Protein AF-A0A453IZH4-F1 (afdb_monomer)

Secondary structure (DSSP, 8-state):
---TT--EEETTTTEEE---PPPPTTHHHHHHHHHHHHHHHHHHHHHHTTS-SS---HHHHHHHHHHHHHHHHHHHHHSTTGGGGEEEEE-TTS-EEEEE-HHHHHHTS-TTTHHHHHHHTTSHHHHHHHHHHHHHHHHTTTSSSTTSS-------

Mean predicted aligned error: 10.16 Å

Radius of gyration: 23.35 Å; Cα contacts (8 Å, |Δi|>4): 97; chains: 1; bounding box: 85×31×52 Å

Sequence (156 aa):
MKASSLVRINVQKDQVKANLLPQLPRYKDLVSDLSPIHARLSCENALAKKHPMYKCNEVQAKASCQFLNVLRTYLESLCSELRYHTITNVQSDNDRVSLLLKDSFIDSFPSKDRPFMKLFVETQMFSVLSDSRLAAFENEHTQGFASAGDQNMNFD

Foldseek 3Di:
DPPQQDWDADPVVRDIDGHDDADAVVNVVLCVQLVVLVVQLVVCVVVCVVPVDPDDDPSNVVSVVSNVVSVVVSVVVLCVCQVVQWDWDQDPVLDIFIDGPLVVSLVVDDPSNSVNSVVVCVDPVVVVVSVVVRVVVSCPVVVVPVPPPPDDDDDD

Solvent-accessible surface area (backbone atoms only — not comparable to full-atom values): 9641 Å² total; per-residue (Å²): 132,87,75,74,76,56,71,44,74,40,77,93,74,74,41,79,48,68,55,89,73,67,60,62,70,67,46,70,60,54,47,62,69,41,44,66,42,49,52,57,50,56,64,55,46,66,61,42,74,77,49,83,75,89,71,88,49,73,68,52,54,52,38,49,50,53,46,50,50,52,53,49,53,53,56,49,64,74,54,67,60,53,68,85,29,38,51,72,49,80,48,96,84,76,49,55,52,58,44,74,42,61,67,61,53,40,64,75,43,58,80,87,31,30,67,32,44,61,56,48,67,69,32,71,70,42,49,57,51,50,52,57,51,39,56,48,64,50,53,61,65,68,64,70,65,74,80,76,79,86,83,85,89,88,90,133

Nearest PDB structures (foldseek):
  7nvr-assembly1_b  TM=3.159E-01  e=7.994E+00  Homo sapiens

Structure (mmCIF, N/CA/C/O backbone):
data_AF-A0A453IZH4-F1
#
_entry.id   AF-A0A453IZH4-F1
#
loop_
_atom_site.group_PDB
_atom_site.id
_atom_site.type_symbol
_atom_site.label_atom_id
_atom_site.label_alt_id
_atom_site.label_comp_id
_atom_site.label_asym_id
_atom_site.label_entity_id
_atom_site.label_seq_id
_atom_site.pdbx_PDB_ins_code
_atom_site.Cartn_x
_atom_site.Cartn_y
_atom_site.Cartn_z
_atom_site.occupancy
_atom_site.B_iso_or_equiv
_atom_site.auth_seq_id
_atom_site.auth_comp_id
_atom_site.auth_asym_id
_atom_site.auth_atom_id
_atom_site.pdbx_PDB_model_num
ATOM 1 N N . MET A 1 1 ? -25.257 11.940 -10.580 1.00 40.44 1 MET A N 1
ATOM 2 C CA . MET A 1 1 ? -24.075 11.048 -10.610 1.00 40.44 1 MET A CA 1
ATOM 3 C C . MET A 1 1 ? -24.353 9.814 -9.757 1.00 40.44 1 MET A C 1
ATOM 5 O O . MET A 1 1 ? -24.688 9.968 -8.589 1.00 40.44 1 MET A O 1
ATOM 9 N N . LYS A 1 2 ? -24.284 8.601 -10.325 1.00 43.47 2 LYS A N 1
ATOM 10 C CA . LYS A 1 2 ? -24.383 7.347 -9.556 1.00 43.47 2 LYS A CA 1
ATOM 11 C C . LYS A 1 2 ? -23.062 7.141 -8.809 1.00 43.47 2 LYS A C 1
ATOM 13 O O . LYS A 1 2 ? -22.041 6.879 -9.427 1.00 43.47 2 LYS A O 1
ATOM 18 N N . ALA A 1 3 ? -23.088 7.287 -7.490 1.00 51.31 3 ALA A N 1
ATOM 19 C CA . ALA A 1 3 ? -21.943 7.093 -6.605 1.00 51.31 3 ALA A CA 1
ATOM 20 C C . ALA A 1 3 ? -21.682 5.594 -6.341 1.00 51.31 3 ALA A C 1
ATOM 22 O O . ALA A 1 3 ? -21.825 5.125 -5.213 1.00 51.31 3 ALA A O 1
ATOM 23 N N . SER A 1 4 ? -21.378 4.816 -7.384 1.00 56.88 4 SER A N 1
ATOM 24 C CA . SER A 1 4 ? -21.214 3.357 -7.277 1.00 56.88 4 SER A CA 1
ATOM 25 C C . SER A 1 4 ? -19.937 2.922 -6.546 1.00 56.88 4 SER A C 1
ATOM 27 O O . SER A 1 4 ? -19.908 1.803 -6.041 1.00 56.88 4 SER A O 1
ATOM 29 N N . SER A 1 5 ? -18.931 3.794 -6.418 1.00 70.75 5 SER A N 1
ATOM 30 C CA . SER A 1 5 ? -17.618 3.505 -5.807 1.00 70.75 5 SER A CA 1
ATOM 31 C C . SER A 1 5 ? -17.370 4.190 -4.452 1.00 70.75 5 SER A C 1
ATOM 33 O O . SER A 1 5 ? -16.238 4.251 -3.981 1.00 70.75 5 SER A O 1
ATOM 35 N N . LEU A 1 6 ? -18.406 4.739 -3.809 1.00 82.50 6 LEU A N 1
ATOM 36 C CA . LEU A 1 6 ? -18.239 5.563 -2.607 1.00 82.50 6 LEU A CA 1
ATOM 37 C C . LEU A 1 6 ? -18.167 4.702 -1.339 1.00 82.50 6 LEU A C 1
ATOM 39 O O . LEU A 1 6 ? -19.114 3.982 -1.018 1.00 82.50 6 LEU A O 1
ATOM 43 N N . VAL A 1 7 ? -17.070 4.825 -0.589 1.00 87.38 7 VAL A N 1
ATOM 44 C CA . VAL A 1 7 ? -16.947 4.264 0.763 1.00 87.38 7 VAL A CA 1
ATOM 45 C C . VAL A 1 7 ? -17.620 5.216 1.748 1.00 87.38 7 VAL A C 1
ATOM 47 O O . VAL A 1 7 ? -17.238 6.378 1.862 1.00 87.38 7 VAL A O 1
ATOM 50 N N . ARG A 1 8 ? -18.645 4.743 2.459 1.00 89.25 8 ARG A N 1
ATOM 51 C CA . ARG A 1 8 ? -19.361 5.516 3.481 1.00 89.25 8 ARG A CA 1
ATOM 52 C C . ARG A 1 8 ? -19.001 4.998 4.861 1.00 89.25 8 ARG A C 1
ATOM 54 O O . ARG A 1 8 ? -19.238 3.831 5.159 1.00 89.25 8 ARG A O 1
ATOM 61 N N . ILE A 1 9 ? -18.494 5.883 5.710 1.00 90.06 9 ILE A N 1
ATOM 62 C CA . ILE A 1 9 ? -18.150 5.578 7.098 1.00 90.06 9 ILE A CA 1
ATOM 63 C C . ILE A 1 9 ? -19.157 6.293 7.995 1.00 90.06 9 ILE A C 1
ATOM 65 O O . ILE A 1 9 ? -19.257 7.517 7.988 1.00 90.06 9 ILE A O 1
ATOM 69 N N . ASN A 1 10 ? -19.935 5.524 8.750 1.00 89.38 10 ASN A N 1
ATOM 70 C CA . ASN A 1 10 ? -20.784 6.039 9.810 1.00 89.38 10 ASN A CA 1
ATOM 71 C C . ASN A 1 10 ? -20.032 5.914 11.135 1.00 89.38 10 ASN A C 1
ATOM 73 O O . ASN A 1 10 ? -20.054 4.859 11.764 1.00 89.38 10 ASN A O 1
ATOM 77 N N . VAL A 1 11 ? -19.391 7.007 11.545 1.00 86.00 11 VAL A N 1
ATOM 78 C CA . VAL A 1 11 ? -18.594 7.079 12.779 1.00 86.00 11 VAL A CA 1
ATOM 79 C C . VAL A 1 11 ? -19.455 6.836 14.022 1.00 86.00 11 VAL A C 1
ATOM 81 O O . VAL A 1 11 ? -19.026 6.164 14.950 1.00 86.00 11 VAL A O 1
ATOM 84 N N . GLN A 1 12 ? -20.698 7.326 14.033 1.00 82.88 12 GLN A N 1
ATOM 85 C CA . GLN A 1 12 ? -21.590 7.183 15.188 1.00 82.88 12 GLN A CA 1
ATOM 86 C C . GLN A 1 12 ? -22.051 5.735 15.402 1.00 82.88 12 GLN A C 1
ATOM 88 O O . GLN A 1 12 ? -22.245 5.309 16.537 1.00 82.88 12 GLN A O 1
ATOM 93 N N . LYS A 1 13 ? -22.260 4.989 14.313 1.00 86.69 13 LYS A N 1
ATOM 94 C CA . LYS A 1 13 ? -22.718 3.592 14.343 1.00 86.69 13 LYS A CA 1
ATOM 95 C C . LYS A 1 13 ? -21.585 2.579 14.200 1.00 86.69 13 LYS A C 1
ATOM 97 O O . LYS A 1 13 ? -21.889 1.393 14.157 1.00 86.69 13 LYS A O 1
ATOM 102 N N . ASP A 1 14 ? -20.342 3.042 14.086 1.00 84.94 14 ASP A N 1
ATOM 103 C CA . ASP A 1 14 ? -19.162 2.221 13.803 1.00 84.94 14 ASP A CA 1
ATOM 104 C C . ASP A 1 14 ? -19.374 1.273 12.606 1.00 84.94 14 ASP A C 1
ATOM 106 O O . ASP A 1 14 ? -19.189 0.061 12.670 1.00 84.94 14 ASP A O 1
ATOM 110 N N . GLN A 1 15 ? -19.886 1.826 11.501 1.00 89.81 15 GLN A N 1
ATOM 111 C CA . GLN A 1 15 ? -20.251 1.051 10.312 1.00 89.81 15 GLN A CA 1
ATOM 112 C C . GLN A 1 15 ? -19.552 1.578 9.069 1.00 89.81 15 GLN A C 1
ATOM 114 O O . GLN A 1 15 ? -19.649 2.761 8.744 1.00 89.81 15 GLN A O 1
ATOM 119 N N . VAL A 1 16 ? -18.944 0.670 8.308 1.00 89.56 16 VAL A N 1
ATOM 120 C CA . VAL A 1 16 ? -18.346 0.961 7.003 1.00 89.56 16 VAL A CA 1
ATOM 121 C C . VAL A 1 16 ? -19.171 0.283 5.914 1.00 89.56 16 VAL A C 1
ATOM 123 O O . VAL A 1 16 ? -19.419 -0.919 5.957 1.00 89.56 16 VAL A O 1
ATOM 126 N N . LYS A 1 17 ? -19.608 1.059 4.921 1.00 88.94 17 LYS A N 1
ATOM 127 C CA . LYS A 1 17 ? -20.255 0.569 3.701 1.00 88.94 17 LYS A CA 1
ATOM 128 C C . LYS A 1 17 ? -19.344 0.871 2.524 1.00 88.94 17 LYS A C 1
ATOM 130 O O . LYS A 1 17 ? -19.235 2.023 2.114 1.00 88.94 17 LYS A O 1
ATOM 135 N N . ALA A 1 18 ? -18.702 -0.158 1.995 1.00 83.81 18 ALA A N 1
ATOM 136 C CA . ALA A 1 18 ? -17.878 -0.080 0.798 1.00 83.81 18 ALA A CA 1
ATOM 137 C C . ALA A 1 18 ? -18.447 -1.024 -0.263 1.00 83.81 18 ALA A C 1
ATOM 139 O O . ALA A 1 18 ? -18.870 -2.133 0.063 1.00 83.81 18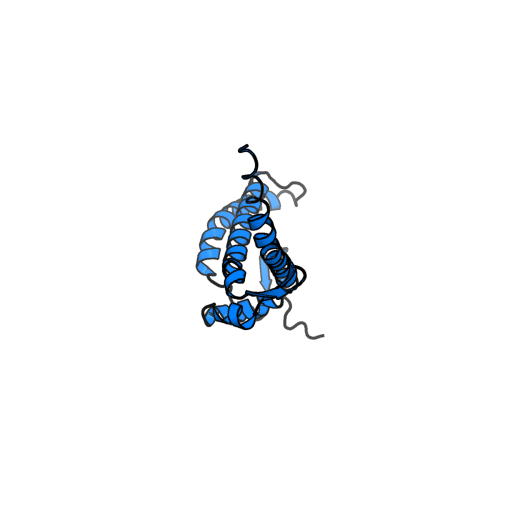 ALA A O 1
ATOM 140 N N . ASN A 1 19 ? -18.437 -0.597 -1.523 1.00 72.88 19 ASN A N 1
ATOM 141 C CA . ASN A 1 19 ? -18.763 -1.471 -2.643 1.00 72.88 19 ASN A CA 1
ATOM 142 C C . ASN A 1 19 ? -17.456 -2.001 -3.243 1.00 72.88 19 ASN A C 1
ATOM 144 O O . ASN A 1 19 ? -16.625 -1.199 -3.656 1.00 72.88 19 ASN A O 1
ATOM 148 N N . LEU A 1 20 ? -17.316 -3.331 -3.298 1.00 73.50 20 LEU A N 1
ATOM 149 C CA . LEU A 1 20 ? -16.361 -4.070 -4.143 1.00 73.50 20 LEU A CA 1
ATOM 150 C C . LEU A 1 20 ? -14.935 -3.476 -4.182 1.00 73.50 20 LEU A C 1
ATOM 152 O O . LEU A 1 20 ? -14.483 -2.996 -5.219 1.00 73.50 20 LEU A O 1
ATOM 156 N N . LEU A 1 21 ? -14.218 -3.541 -3.057 1.00 82.00 21 LEU A N 1
ATOM 157 C CA . LEU A 1 21 ? -12.783 -3.241 -3.006 1.00 82.00 21 LEU A CA 1
ATOM 158 C C . LEU A 1 21 ? -11.970 -4.537 -3.149 1.00 82.00 21 LEU A C 1
ATOM 160 O O . LEU A 1 21 ? -12.336 -5.541 -2.527 1.00 82.00 21 LEU A O 1
ATOM 164 N N . PRO A 1 22 ? -10.878 -4.548 -3.936 1.00 89.25 22 PRO A N 1
ATOM 165 C CA . PRO A 1 22 ? -9.982 -5.695 -3.963 1.00 89.25 22 PRO A CA 1
ATOM 166 C C . PRO A 1 22 ? -9.308 -5.874 -2.599 1.00 89.25 22 PRO A C 1
ATOM 168 O O . PRO A 1 22 ? -9.098 -4.909 -1.860 1.00 89.25 22 PRO A O 1
ATOM 171 N N . GLN A 1 23 ? -8.973 -7.118 -2.258 1.00 90.50 23 GLN A N 1
ATOM 172 C CA . GLN A 1 23 ? -8.273 -7.400 -1.009 1.00 90.50 23 GLN A CA 1
ATOM 173 C C . GLN A 1 23 ? -6.825 -6.921 -1.062 1.00 90.50 23 GLN A C 1
ATOM 175 O O . GLN A 1 23 ? -6.170 -6.979 -2.100 1.00 90.50 23 GLN A O 1
ATOM 180 N N . LEU A 1 24 ? -6.332 -6.489 0.094 1.00 94.19 24 LEU A N 1
ATOM 181 C CA . LEU A 1 24 ? -4.936 -6.126 0.277 1.00 94.19 24 LEU A CA 1
ATOM 182 C C . LEU A 1 24 ? -4.033 -7.369 0.157 1.00 94.19 24 LEU A C 1
ATOM 184 O O . LEU A 1 24 ? -4.356 -8.411 0.743 1.00 94.19 24 LEU A O 1
ATOM 188 N N . PRO A 1 25 ? -2.877 -7.273 -0.526 1.00 96.12 25 PRO A N 1
ATOM 189 C CA . PRO A 1 25 ? -1.875 -8.333 -0.517 1.00 96.12 25 PRO A CA 1
ATOM 190 C C . PRO A 1 25 ? -1.488 -8.688 0.923 1.00 96.12 25 PRO A C 1
ATOM 192 O O . PRO A 1 25 ? -1.285 -7.793 1.737 1.00 96.12 25 PRO A O 1
ATOM 195 N N . ARG A 1 26 ? -1.381 -9.975 1.273 1.00 94.81 26 ARG A N 1
ATOM 196 C CA . ARG A 1 26 ? -1.056 -10.418 2.655 1.00 94.81 26 ARG A CA 1
ATOM 197 C C . ARG A 1 26 ? -1.981 -9.837 3.747 1.00 94.81 26 ARG A C 1
ATOM 199 O O . ARG A 1 26 ? -1.563 -9.636 4.883 1.00 94.81 26 ARG A O 1
ATOM 206 N N . TYR A 1 27 ? -3.259 -9.605 3.429 1.00 94.50 27 TYR A N 1
ATOM 207 C CA . TYR A 1 27 ? -4.239 -9.028 4.363 1.00 94.50 27 TYR A CA 1
ATOM 208 C C . TYR A 1 27 ? -4.271 -9.705 5.744 1.00 94.50 27 TYR A C 1
ATOM 210 O O . TYR A 1 27 ? -4.359 -9.020 6.757 1.00 94.50 27 TYR A O 1
ATOM 218 N N . LYS A 1 28 ? -4.192 -11.042 5.799 1.00 95.25 28 LYS A N 1
ATOM 219 C CA . LYS A 1 28 ? -4.242 -11.788 7.068 1.00 95.25 28 LYS A CA 1
ATOM 220 C C . LYS A 1 28 ? -3.077 -11.441 7.995 1.00 95.25 28 LYS A C 1
ATOM 222 O O . LYS A 1 28 ? -3.308 -11.235 9.182 1.00 95.25 28 LYS A O 1
ATOM 227 N N . ASP A 1 29 ? -1.873 -11.339 7.441 1.00 96.06 29 ASP A N 1
ATOM 228 C CA . ASP A 1 29 ? -0.660 -11.020 8.197 1.00 96.06 29 ASP A CA 1
ATOM 229 C C . ASP A 1 29 ? -0.754 -9.583 8.722 1.00 96.06 29 ASP A C 1
ATOM 231 O O . ASP A 1 29 ? -0.609 -9.342 9.916 1.00 96.06 29 ASP A O 1
ATOM 235 N N . LEU A 1 30 ? -1.169 -8.648 7.857 1.00 96.69 30 LEU A N 1
ATOM 236 C CA . LEU A 1 30 ? -1.391 -7.254 8.239 1.00 96.69 30 LEU A CA 1
ATOM 237 C C . LEU A 1 30 ? -2.422 -7.114 9.370 1.00 96.69 30 LEU A C 1
ATOM 239 O O . LEU A 1 30 ? -2.213 -6.361 10.318 1.00 96.69 30 LEU A O 1
ATOM 243 N N . VAL A 1 31 ? -3.545 -7.832 9.290 1.00 96.62 31 VAL A N 1
ATOM 244 C CA . VAL A 1 31 ? -4.559 -7.823 10.355 1.00 96.62 31 VAL A CA 1
ATOM 245 C C . VAL A 1 31 ? -4.004 -8.417 11.644 1.00 96.62 31 VAL A C 1
ATOM 247 O O . VAL A 1 31 ? -4.285 -7.877 12.712 1.00 96.62 31 VAL A O 1
ATOM 250 N N . SER A 1 32 ? -3.218 -9.490 11.562 1.00 97.62 32 SER A N 1
ATOM 251 C CA . SER A 1 32 ? -2.569 -10.093 12.728 1.00 97.62 32 SER A CA 1
ATOM 252 C C . SER A 1 32 ? -1.646 -9.095 13.435 1.00 97.62 32 SER A C 1
ATOM 254 O O . SER A 1 32 ? -1.716 -8.970 14.656 1.00 97.62 32 SER A O 1
ATOM 256 N N . ASP A 1 33 ? -0.861 -8.326 12.680 1.00 97.12 33 ASP A N 1
ATOM 257 C CA . ASP A 1 33 ? 0.066 -7.329 13.228 1.00 97.12 33 ASP A CA 1
ATOM 258 C C . ASP A 1 33 ? -0.658 -6.102 13.810 1.00 97.12 33 ASP A C 1
ATOM 260 O O . ASP A 1 33 ? -0.259 -5.551 14.840 1.00 97.12 33 ASP A O 1
ATOM 264 N N . LEU A 1 34 ? -1.756 -5.671 13.180 1.00 97.38 34 LEU A N 1
ATOM 265 C CA . LEU A 1 34 ? -2.533 -4.507 13.620 1.00 97.38 34 LEU A CA 1
ATOM 266 C C . LEU A 1 34 ? -3.493 -4.820 14.776 1.00 97.38 34 LEU A C 1
ATOM 268 O O . LEU A 1 34 ? -3.818 -3.923 15.559 1.00 97.38 34 LEU A O 1
ATOM 272 N N . SER A 1 35 ? -3.956 -6.065 14.902 1.00 96.44 35 SER A N 1
ATOM 273 C CA . SER A 1 35 ? -5.003 -6.468 15.850 1.00 96.44 35 SER A CA 1
ATOM 274 C C . SER A 1 35 ? -4.666 -6.159 17.322 1.00 96.44 35 SER A C 1
ATOM 276 O O . SER A 1 35 ? -5.489 -5.516 17.984 1.00 96.44 35 SER A O 1
ATOM 278 N N . PRO A 1 36 ? -3.464 -6.473 17.854 1.00 96.06 36 PRO A N 1
ATOM 279 C CA . PRO A 1 36 ? -3.104 -6.130 19.234 1.00 96.06 36 PRO A CA 1
ATOM 280 C C . PRO A 1 36 ? -3.103 -4.618 19.498 1.00 96.06 36 PRO A C 1
ATOM 282 O O . PRO A 1 36 ? -3.525 -4.154 20.560 1.00 96.06 36 PRO A O 1
ATOM 285 N N . ILE A 1 37 ? -2.657 -3.832 18.515 1.00 95.44 37 ILE A N 1
ATOM 286 C CA . ILE A 1 37 ? -2.590 -2.370 18.609 1.00 95.44 37 ILE A CA 1
ATOM 287 C C . ILE A 1 37 ? -4.005 -1.780 18.572 1.00 95.44 37 ILE A C 1
ATOM 289 O O . ILE A 1 37 ? -4.344 -0.907 19.374 1.00 95.44 37 ILE A O 1
ATOM 293 N N . HIS A 1 38 ? -4.854 -2.302 17.685 1.00 93.19 38 HIS A N 1
ATOM 294 C CA . HIS A 1 38 ? -6.259 -1.929 17.594 1.00 93.19 38 HIS A CA 1
ATOM 295 C C . HIS A 1 38 ? -7.029 -2.261 18.878 1.00 93.19 38 HIS A C 1
ATOM 297 O O . HIS A 1 38 ? -7.807 -1.435 19.358 1.00 93.19 38 HIS A O 1
ATOM 303 N N . ALA A 1 39 ? -6.797 -3.435 19.473 1.00 92.12 39 ALA A N 1
ATOM 304 C CA . ALA A 1 39 ? -7.410 -3.819 20.743 1.00 92.12 39 ALA A CA 1
ATOM 305 C C . 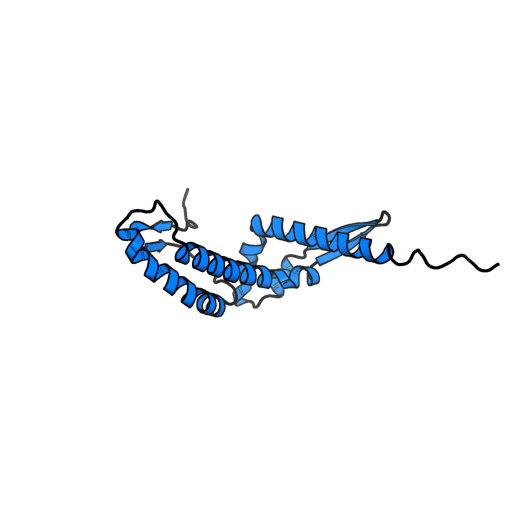ALA A 1 39 ? -7.058 -2.818 21.855 1.00 92.12 39 ALA A C 1
ATOM 307 O O . ALA A 1 39 ? -7.943 -2.355 22.574 1.00 92.12 39 ALA A O 1
ATOM 308 N N . ARG A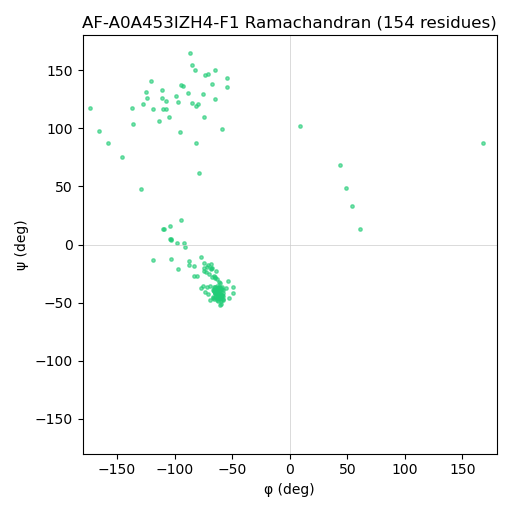 1 40 ? -5.789 -2.395 21.932 1.00 90.50 40 ARG A N 1
ATOM 309 C CA . ARG A 1 40 ? -5.344 -1.363 22.877 1.00 90.50 40 ARG A CA 1
ATOM 310 C C . ARG A 1 40 ? -6.052 -0.023 22.657 1.00 90.50 40 ARG A C 1
ATOM 312 O O . ARG A 1 40 ? -6.528 0.569 23.620 1.00 90.50 40 ARG A O 1
ATOM 319 N N . LEU A 1 41 ? -6.155 0.441 21.411 1.00 88.00 41 LEU A N 1
ATOM 320 C CA . LEU A 1 41 ? -6.887 1.672 21.074 1.00 88.00 41 LEU A CA 1
ATOM 321 C C . LEU A 1 41 ? -8.381 1.569 21.417 1.00 88.00 41 LEU A C 1
ATOM 323 O O . LEU A 1 41 ? -8.976 2.528 21.905 1.00 88.00 41 LEU A O 1
ATOM 327 N N . SER A 1 42 ? -8.976 0.394 21.210 1.00 85.06 42 SER A N 1
ATOM 328 C CA . SER A 1 42 ? -10.391 0.136 21.491 1.00 85.06 42 SER A CA 1
ATOM 329 C C . SER A 1 42 ? -10.713 0.219 22.985 1.00 85.06 42 SER A C 1
ATOM 331 O O . SER A 1 42 ? -11.765 0.746 23.348 1.00 85.06 42 SER A O 1
ATOM 333 N N . CYS A 1 43 ? -9.805 -0.226 23.861 1.00 83.56 43 CYS A N 1
ATOM 334 C CA . CYS A 1 43 ? -9.960 -0.092 25.314 1.00 83.56 43 CYS A CA 1
ATOM 335 C C . CYS A 1 43 ? -10.023 1.379 25.763 1.00 83.56 43 CYS A C 1
ATOM 337 O O . CYS A 1 43 ? -10.828 1.735 26.623 1.00 83.56 43 CYS A O 1
ATOM 339 N N . GLU A 1 44 ? -9.236 2.255 25.133 1.00 77.81 44 GLU A N 1
ATOM 340 C CA . GLU A 1 44 ? -9.205 3.694 25.436 1.00 77.81 44 GLU A CA 1
ATOM 341 C C . GLU A 1 44 ? -10.477 4.436 24.971 1.00 77.81 44 GLU A C 1
ATOM 343 O O . GLU A 1 44 ? -10.781 5.531 25.450 1.00 77.81 44 GLU A O 1
ATOM 348 N N . ASN A 1 45 ? -11.274 3.845 24.072 1.00 69.81 45 ASN A N 1
ATOM 349 C CA . ASN A 1 45 ? -12.510 4.447 23.555 1.00 69.81 45 ASN A CA 1
ATOM 350 C C . ASN A 1 45 ? -13.598 4.611 24.639 1.00 69.81 45 ASN A C 1
ATOM 352 O O . ASN A 1 45 ? -14.426 5.522 24.574 1.00 69.81 45 ASN A O 1
ATOM 356 N N . ALA A 1 46 ? -13.591 3.771 25.681 1.00 65.06 46 ALA A N 1
ATOM 357 C CA . ALA A 1 46 ? -14.523 3.902 26.803 1.00 65.06 46 ALA A CA 1
ATOM 358 C C . ALA A 1 46 ? -14.365 5.248 27.540 1.00 65.06 46 ALA A C 1
ATOM 360 O O . ALA A 1 46 ? -15.356 5.828 27.989 1.00 65.06 46 ALA A O 1
ATOM 361 N N . LEU A 1 47 ? -13.138 5.781 27.603 1.00 59.06 47 LEU A N 1
ATOM 362 C CA . LEU A 1 47 ? -12.837 7.079 28.210 1.00 59.06 47 LEU A CA 1
ATOM 363 C C . LEU A 1 47 ? -13.281 8.247 27.313 1.00 59.06 47 LEU A C 1
ATOM 365 O O . LEU A 1 47 ? -13.793 9.249 27.814 1.00 59.06 47 LEU A O 1
ATOM 369 N N . ALA A 1 48 ? -13.168 8.093 25.989 1.00 59.22 48 ALA A N 1
ATOM 370 C CA . ALA A 1 48 ? -13.558 9.108 25.006 1.00 59.22 48 ALA A CA 1
ATOM 371 C C . ALA A 1 48 ? -15.078 9.365 24.954 1.00 59.22 48 ALA A C 1
ATOM 373 O O . ALA A 1 48 ? -15.509 10.477 24.656 1.00 59.22 48 ALA A O 1
ATOM 374 N N . LYS A 1 49 ? -15.912 8.373 25.297 1.00 61.62 49 LYS A N 1
ATOM 375 C CA . LYS A 1 49 ? -17.378 8.541 25.373 1.00 61.62 49 LYS A CA 1
ATOM 376 C C . LYS A 1 49 ? -17.834 9.425 26.540 1.00 61.62 49 LYS A C 1
ATOM 378 O O . LYS A 1 49 ? -18.909 10.012 26.463 1.00 61.62 49 LYS A O 1
ATOM 383 N N . LYS A 1 50 ? -17.042 9.517 27.617 1.00 59.28 50 LYS A N 1
ATOM 384 C CA . LYS A 1 50 ? -17.380 10.292 28.826 1.00 59.28 50 LYS A CA 1
ATOM 385 C C . LYS A 1 50 ? -17.041 11.782 28.684 1.00 59.28 50 LYS A C 1
ATOM 387 O O . LYS A 1 50 ? -17.704 12.617 29.291 1.00 59.28 50 LYS A O 1
ATOM 392 N N . HIS A 1 51 ? -16.056 12.109 27.848 1.00 56.78 51 HIS A N 1
ATOM 393 C CA . HIS A 1 51 ? -15.684 13.475 27.484 1.00 56.78 51 HIS A CA 1
ATOM 394 C C . HIS A 1 51 ? -15.438 13.535 25.972 1.00 56.78 51 HIS A C 1
ATOM 396 O O . HIS A 1 51 ? -14.384 13.064 25.539 1.00 56.78 51 HIS A O 1
ATOM 402 N N . PRO A 1 52 ? -16.371 14.089 25.169 1.00 57.03 52 PRO A N 1
ATOM 403 C CA . PRO A 1 52 ? -16.205 14.209 23.725 1.00 57.03 52 PRO A CA 1
ATOM 404 C C . PRO A 1 52 ? -14.948 15.035 23.413 1.00 57.03 52 PRO A C 1
ATOM 406 O O . PRO A 1 52 ? -14.921 16.251 23.554 1.00 57.03 52 PRO A O 1
ATOM 409 N N . MET A 1 53 ? -13.885 14.298 23.105 1.00 61.78 53 MET A N 1
ATOM 410 C CA . MET A 1 53 ? -12.560 14.660 22.606 1.00 61.78 53 MET A CA 1
ATOM 411 C C . MET A 1 53 ? -12.185 16.153 22.564 1.00 61.78 53 MET A C 1
ATOM 413 O O . MET A 1 53 ? -12.459 16.848 21.591 1.00 61.78 53 MET A O 1
ATOM 417 N N . TYR A 1 54 ? -11.389 16.582 23.552 1.00 54.84 54 TYR A N 1
ATOM 418 C CA . TYR A 1 54 ? -10.480 17.734 23.416 1.00 54.84 54 TYR A CA 1
ATOM 419 C C . TYR A 1 54 ? -8.994 17.361 23.599 1.00 54.84 54 TYR A C 1
ATOM 421 O O . TYR A 1 54 ? -8.115 18.144 23.254 1.00 54.84 54 TYR A O 1
ATOM 429 N N . LYS A 1 55 ? -8.663 16.162 24.112 1.00 66.19 55 LYS A N 1
ATOM 430 C CA . LYS A 1 55 ? -7.271 15.802 24.432 1.00 66.19 55 LYS A CA 1
ATOM 431 C C . LYS A 1 55 ? -6.926 14.380 23.988 1.00 66.19 55 LYS A C 1
ATOM 433 O O . LYS A 1 55 ? -7.512 13.421 24.480 1.00 66.19 55 LYS A O 1
ATOM 438 N N . CYS A 1 56 ? -5.969 14.264 23.066 1.00 71.25 56 CYS A N 1
ATOM 439 C CA . CYS A 1 56 ? -5.308 13.000 22.740 1.00 71.25 56 CYS A CA 1
ATOM 440 C C . CYS A 1 56 ? -4.512 12.539 23.968 1.00 71.25 56 CYS A C 1
ATOM 442 O O . CYS A 1 56 ? -3.722 13.319 24.507 1.00 71.25 56 CYS A O 1
ATOM 444 N N . ASN A 1 57 ? -4.747 11.314 24.443 1.00 80.44 57 ASN A N 1
ATOM 445 C CA . ASN A 1 57 ? -3.988 10.772 25.567 1.00 80.44 57 ASN A CA 1
ATOM 446 C C . ASN A 1 57 ? -2.664 10.144 25.075 1.00 80.44 57 ASN A C 1
ATOM 448 O O . ASN A 1 57 ? -2.542 9.737 23.917 1.00 80.44 57 ASN A O 1
ATOM 452 N N . GLU A 1 58 ? -1.647 10.071 25.937 1.00 87.38 58 GLU A N 1
ATOM 453 C CA . GLU A 1 58 ? -0.323 9.557 25.542 1.00 87.38 58 GLU A CA 1
ATOM 454 C C . GLU A 1 58 ? -0.371 8.092 25.077 1.00 87.38 58 GLU A C 1
ATOM 456 O O . GLU A 1 58 ? 0.373 7.684 24.183 1.00 87.38 58 GLU A O 1
ATOM 461 N N . VAL A 1 59 ? -1.284 7.298 25.646 1.00 87.94 59 VAL A N 1
ATOM 462 C CA . VAL A 1 59 ? -1.485 5.886 25.296 1.00 87.94 59 VAL A CA 1
ATOM 463 C C . VAL A 1 59 ? -2.014 5.743 23.864 1.00 87.94 59 VAL A C 1
ATOM 465 O O . VAL A 1 59 ? -1.486 4.937 23.096 1.00 87.94 59 VAL A O 1
ATOM 468 N N . GLN A 1 60 ? -3.001 6.554 23.487 1.00 86.75 60 GLN A N 1
ATOM 469 C CA . GLN A 1 60 ? -3.607 6.657 22.164 1.00 86.75 60 GLN A CA 1
ATOM 470 C C . GLN A 1 60 ? -2.592 7.175 21.154 1.00 86.75 60 GLN A C 1
ATOM 472 O O . GLN A 1 60 ? -2.472 6.591 20.080 1.00 86.75 60 GLN A O 1
ATOM 477 N N . ALA A 1 61 ? -1.825 8.215 21.497 1.00 90.12 61 ALA A N 1
ATOM 478 C CA . ALA A 1 61 ? -0.773 8.745 20.633 1.00 90.12 61 ALA A CA 1
ATOM 479 C C . ALA A 1 61 ? 0.284 7.674 20.327 1.00 90.12 61 ALA A C 1
ATOM 481 O O . ALA A 1 61 ? 0.604 7.422 19.163 1.00 90.12 61 ALA A O 1
ATOM 482 N N . LYS A 1 62 ? 0.772 6.976 21.361 1.00 93.38 62 LYS A N 1
ATOM 483 C CA . LYS A 1 62 ? 1.761 5.903 21.208 1.00 93.38 62 LYS A CA 1
ATOM 484 C C . LYS A 1 62 ? 1.214 4.730 20.396 1.00 93.38 62 LYS A C 1
ATOM 486 O O . LYS A 1 62 ? 1.885 4.271 19.476 1.00 93.38 62 LYS A O 1
ATOM 491 N N . ALA A 1 63 ? 0.011 4.253 20.711 1.00 93.06 63 ALA A N 1
ATOM 492 C CA . ALA A 1 63 ? -0.601 3.139 19.991 1.00 93.06 63 ALA A CA 1
ATOM 493 C C 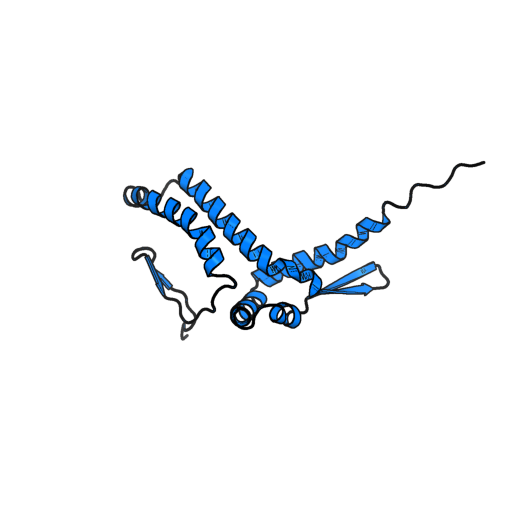. ALA A 1 63 ? -0.912 3.504 18.528 1.00 93.06 63 ALA A C 1
ATOM 495 O O . ALA A 1 63 ? -0.658 2.703 17.636 1.00 93.06 63 ALA A O 1
ATOM 496 N N . SER A 1 64 ? -1.359 4.733 18.255 1.00 92.94 64 SER A N 1
ATOM 497 C CA . SER A 1 64 ? -1.584 5.217 16.885 1.00 92.94 64 SER A CA 1
ATOM 498 C C . SER A 1 64 ? -0.278 5.309 16.094 1.00 92.94 64 SER A C 1
ATOM 500 O O . SER A 1 64 ? -0.232 4.886 14.945 1.00 92.94 64 SER A O 1
ATOM 502 N N . CYS A 1 65 ? 0.805 5.791 16.713 1.00 95.75 65 CYS A N 1
ATOM 503 C CA . CYS A 1 65 ? 2.130 5.807 16.091 1.00 95.75 65 CYS A CA 1
ATOM 504 C C . CYS A 1 65 ? 2.601 4.388 15.729 1.00 95.75 65 CYS A C 1
ATOM 506 O O . CYS A 1 65 ? 3.041 4.149 14.607 1.00 95.75 65 CYS A O 1
ATOM 508 N N . GLN A 1 66 ? 2.430 3.421 16.639 1.00 97.25 66 GLN A N 1
ATOM 509 C CA . GLN A 1 66 ? 2.736 2.012 16.370 1.00 97.25 66 GLN A CA 1
ATOM 510 C C . GLN A 1 66 ? 1.896 1.456 15.211 1.00 97.25 66 GLN A C 1
ATOM 512 O O . GLN A 1 66 ? 2.442 0.817 14.316 1.00 97.25 66 GLN A O 1
ATOM 517 N N . PHE A 1 67 ? 0.592 1.747 15.193 1.00 97.06 67 PHE A N 1
ATOM 518 C CA . PHE A 1 67 ? -0.322 1.324 14.129 1.00 97.06 67 PHE A CA 1
ATOM 519 C C . PHE A 1 67 ? 0.115 1.867 12.760 1.00 97.06 67 PHE A C 1
ATOM 521 O O . PHE A 1 67 ? 0.203 1.123 11.783 1.00 97.06 67 PHE A O 1
ATOM 528 N N . LEU A 1 68 ? 0.445 3.161 12.699 1.00 96.62 68 LEU A N 1
ATOM 529 C CA . LEU A 1 68 ? 0.931 3.815 11.486 1.00 96.62 68 LEU A CA 1
ATOM 530 C C . LEU A 1 68 ? 2.284 3.260 11.038 1.00 96.62 68 LEU A C 1
ATOM 532 O O . LEU A 1 68 ? 2.502 3.114 9.840 1.00 96.62 68 LEU A O 1
ATOM 536 N N . ASN A 1 69 ? 3.174 2.914 11.970 1.00 97.75 69 ASN A N 1
ATOM 537 C CA . ASN A 1 69 ? 4.466 2.325 11.630 1.00 97.75 69 ASN A CA 1
ATOM 538 C C . ASN A 1 69 ? 4.316 0.937 10.986 1.00 97.75 69 ASN A C 1
ATOM 540 O O . ASN A 1 69 ? 4.997 0.643 10.003 1.00 97.75 69 ASN A O 1
ATOM 544 N N . VAL A 1 70 ? 3.391 0.108 11.488 1.00 98.12 70 VAL A N 1
ATOM 545 C CA . VAL A 1 70 ? 3.067 -1.196 10.881 1.00 98.12 70 VAL A CA 1
ATOM 546 C C . VAL A 1 70 ? 2.510 -1.002 9.471 1.00 98.12 70 VAL A C 1
ATOM 548 O O . VAL A 1 70 ? 3.014 -1.609 8.528 1.00 98.12 70 VAL A O 1
ATOM 551 N N . LEU A 1 71 ? 1.533 -0.104 9.296 1.00 96.06 71 LEU A N 1
ATOM 552 C CA . LEU A 1 71 ? 0.975 0.209 7.975 1.00 96.06 71 LEU A CA 1
ATOM 553 C C . LEU A 1 71 ? 2.031 0.731 6.998 1.00 96.06 71 LEU A C 1
ATOM 555 O O . LEU A 1 71 ? 2.059 0.315 5.842 1.00 96.06 71 LEU A O 1
ATOM 559 N N . ARG A 1 72 ? 2.906 1.627 7.459 1.00 95.00 72 ARG A N 1
ATOM 560 C CA . ARG A 1 72 ? 4.000 2.174 6.657 1.00 95.00 72 ARG A CA 1
ATOM 561 C C . ARG A 1 72 ? 4.947 1.071 6.200 1.00 95.00 72 ARG A C 1
ATOM 563 O O . ARG A 1 72 ? 5.181 0.949 5.005 1.00 95.00 72 ARG A O 1
ATOM 570 N N . THR A 1 73 ? 5.430 0.250 7.131 1.00 96.50 73 THR A N 1
ATOM 571 C CA . THR A 1 73 ? 6.337 -0.872 6.835 1.00 96.50 73 THR A CA 1
ATOM 572 C C . THR A 1 73 ? 5.695 -1.844 5.844 1.00 96.50 73 THR A C 1
ATOM 574 O O . THR A 1 73 ? 6.329 -2.282 4.884 1.00 96.50 73 THR A O 1
ATOM 577 N N . TYR A 1 74 ? 4.406 -2.139 6.027 1.00 96.88 74 TYR A N 1
ATOM 578 C CA . TYR A 1 74 ? 3.641 -2.961 5.099 1.00 96.88 74 TYR A CA 1
ATOM 579 C C . TYR A 1 74 ? 3.608 -2.355 3.686 1.00 96.88 74 TYR A C 1
ATOM 581 O O . TYR A 1 74 ? 3.965 -3.042 2.730 1.00 96.88 74 TYR A O 1
ATOM 589 N N . LEU A 1 75 ? 3.249 -1.076 3.539 1.00 93.81 75 LEU A N 1
ATOM 590 C CA . LEU A 1 75 ? 3.204 -0.404 2.234 1.00 93.81 75 LEU A CA 1
ATOM 591 C C . LEU A 1 75 ? 4.589 -0.305 1.579 1.00 93.81 75 LEU A C 1
ATOM 593 O O . LEU A 1 75 ? 4.719 -0.541 0.379 1.00 93.81 75 LEU A O 1
ATOM 597 N N . GLU A 1 76 ? 5.630 -0.014 2.361 1.00 93.31 76 GLU A N 1
ATOM 598 C CA . GLU A 1 76 ? 7.018 -0.000 1.889 1.00 93.31 76 GLU A CA 1
ATOM 599 C C . GLU A 1 76 ? 7.438 -1.380 1.370 1.00 93.31 76 GLU A C 1
ATOM 601 O O . GLU A 1 76 ? 8.057 -1.472 0.313 1.00 93.31 76 GLU A O 1
ATOM 606 N N . SER A 1 77 ? 7.023 -2.460 2.039 1.00 95.19 77 SER A N 1
ATOM 607 C CA . SER A 1 77 ? 7.307 -3.826 1.587 1.00 95.19 77 SER A CA 1
ATOM 608 C C . SER A 1 77 ? 6.579 -4.221 0.297 1.00 95.19 77 SER A C 1
ATOM 610 O O . SER A 1 77 ? 7.026 -5.134 -0.385 1.00 95.19 77 SER A O 1
ATOM 612 N N . LEU A 1 78 ? 5.478 -3.552 -0.072 1.00 94.88 78 LEU A N 1
ATOM 613 C CA . LEU A 1 78 ? 4.880 -3.726 -1.403 1.00 94.88 78 LEU A CA 1
ATOM 614 C C . LEU A 1 78 ? 5.711 -3.033 -2.488 1.00 94.88 78 LEU A C 1
ATOM 616 O O . LEU A 1 78 ? 5.626 -3.398 -3.650 1.00 94.88 78 LEU A O 1
ATOM 620 N N . CYS A 1 79 ? 6.512 -2.035 -2.123 1.00 94.06 79 CYS A N 1
ATOM 621 C CA . CYS A 1 79 ? 7.292 -1.226 -3.056 1.00 94.06 79 CYS A CA 1
ATOM 622 C C . CYS A 1 79 ? 8.784 -1.602 -3.075 1.00 94.06 79 CYS A C 1
ATOM 624 O O . CYS A 1 79 ? 9.571 -0.935 -3.745 1.00 94.06 79 CYS A O 1
ATOM 626 N N . SER A 1 80 ? 9.203 -2.641 -2.346 1.00 91.19 80 SER A N 1
ATOM 627 C CA . SER A 1 80 ? 10.623 -2.986 -2.179 1.00 91.19 80 SER A CA 1
ATOM 628 C C . SER A 1 80 ? 11.303 -3.407 -3.482 1.00 91.19 80 SER A C 1
ATOM 630 O O . SER A 1 80 ? 12.499 -3.194 -3.651 1.00 91.19 80 SER A O 1
ATOM 632 N N . GLU A 1 81 ? 10.540 -3.974 -4.414 1.00 92.12 81 GLU A N 1
ATOM 633 C CA . GLU A 1 81 ? 11.058 -4.536 -5.665 1.00 92.12 81 GLU A CA 1
ATOM 634 C C . GLU A 1 81 ? 11.060 -3.527 -6.826 1.00 92.12 81 GLU A C 1
ATOM 636 O O . GLU A 1 81 ? 11.479 -3.871 -7.927 1.00 92.12 81 GLU A O 1
ATOM 641 N N . LEU A 1 82 ? 10.637 -2.270 -6.608 1.00 93.38 82 LEU A N 1
ATOM 642 C CA . LEU A 1 82 ? 10.508 -1.252 -7.669 1.00 93.38 82 LEU A CA 1
ATOM 643 C C . LEU A 1 82 ? 11.763 -1.131 -8.547 1.00 93.38 82 LEU A 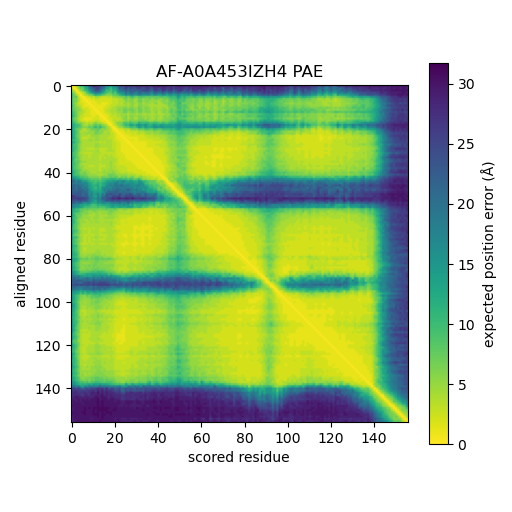C 1
ATOM 645 O O . LEU A 1 82 ? 11.656 -0.953 -9.761 1.00 93.38 82 LEU A O 1
ATOM 649 N N . ARG A 1 83 ? 12.951 -1.271 -7.948 1.00 92.19 83 ARG A N 1
ATOM 650 C CA . ARG A 1 83 ? 14.229 -1.200 -8.666 1.00 92.19 83 ARG A CA 1
ATOM 651 C C . ARG A 1 83 ? 14.379 -2.293 -9.727 1.00 92.19 83 ARG A C 1
ATOM 653 O O . ARG A 1 83 ? 14.853 -1.996 -10.815 1.00 92.19 83 ARG A O 1
ATOM 660 N N . TYR A 1 84 ? 13.952 -3.526 -9.449 1.00 93.88 84 TYR A N 1
ATOM 661 C CA . TYR A 1 84 ? 14.061 -4.645 -10.399 1.00 93.88 84 TYR A CA 1
ATOM 662 C C . TYR A 1 84 ? 13.151 -4.485 -11.618 1.00 93.88 84 TYR A C 1
ATOM 664 O O . TYR A 1 84 ? 13.393 -5.088 -12.660 1.00 93.88 84 TYR A O 1
ATOM 672 N N . HIS A 1 85 ? 12.126 -3.643 -11.499 1.00 95.38 85 HIS A N 1
ATOM 673 C CA . HIS A 1 85 ? 11.186 -3.332 -12.572 1.00 95.38 85 HIS A CA 1
ATOM 674 C C . HIS A 1 85 ? 11.450 -1.962 -13.203 1.00 95.38 85 HIS A C 1
ATOM 676 O O . HIS A 1 85 ? 10.586 -1.425 -13.892 1.00 95.38 85 HIS A O 1
ATOM 682 N N . THR A 1 86 ? 12.628 -1.384 -12.968 1.00 94.25 86 THR A N 1
ATOM 683 C CA . THR A 1 86 ? 13.027 -0.086 -13.513 1.00 94.25 86 THR A CA 1
ATOM 684 C C . THR A 1 86 ? 14.136 -0.270 -14.544 1.00 94.25 86 THR A C 1
ATOM 686 O O . THR A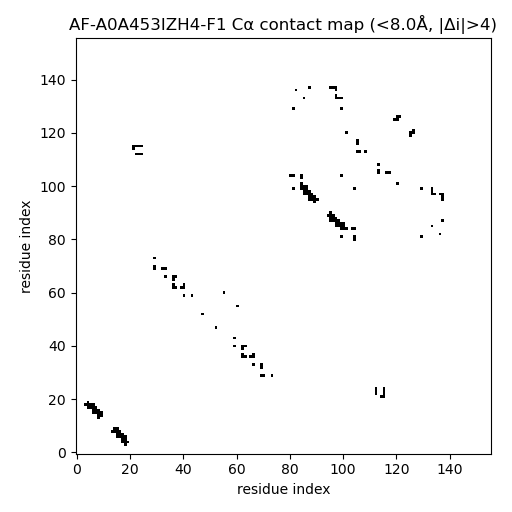 1 86 ? 15.116 -0.967 -14.294 1.00 94.25 86 THR A O 1
ATOM 689 N N . ILE A 1 87 ? 13.995 0.376 -15.701 1.00 89.69 87 ILE A N 1
ATOM 690 C CA . ILE A 1 87 ? 15.077 0.518 -16.679 1.00 89.69 87 ILE A CA 1
ATOM 691 C C . ILE A 1 87 ? 15.685 1.902 -16.489 1.00 89.69 87 ILE A C 1
ATOM 693 O O . ILE A 1 87 ? 14.963 2.894 -16.540 1.00 89.69 87 ILE A O 1
ATOM 697 N N . THR A 1 88 ? 17.003 1.979 -16.320 1.00 86.50 88 THR A N 1
ATOM 698 C CA . THR A 1 88 ? 17.726 3.255 -16.283 1.00 86.50 88 THR A CA 1
ATOM 699 C C . THR A 1 88 ? 18.516 3.421 -17.572 1.00 86.50 88 THR A C 1
ATOM 701 O O . THR A 1 88 ? 19.415 2.630 -17.860 1.00 86.50 88 THR A O 1
ATOM 704 N N . ASN A 1 89 ? 18.180 4.448 -18.351 1.00 82.25 89 ASN A N 1
ATOM 705 C CA . ASN A 1 89 ? 18.956 4.839 -19.521 1.00 82.25 89 ASN A CA 1
ATOM 706 C C . ASN A 1 89 ? 20.048 5.832 -19.103 1.00 82.25 89 ASN A C 1
ATOM 708 O O . ASN A 1 89 ? 19.752 6.811 -18.419 1.00 82.25 89 ASN A O 1
ATOM 712 N N . VAL A 1 90 ? 21.290 5.584 -19.520 1.00 77.62 90 VAL A N 1
ATOM 713 C CA . VAL A 1 90 ? 22.441 6.457 -19.254 1.00 77.62 90 VAL A CA 1
ATOM 714 C C . VAL A 1 90 ? 22.773 7.192 -20.549 1.00 77.62 90 VAL A C 1
ATOM 716 O O . VAL A 1 90 ? 23.220 6.572 -21.512 1.00 77.62 90 VAL A O 1
ATOM 719 N N . GLN A 1 91 ? 22.512 8.498 -20.590 1.00 72.94 91 GLN A N 1
ATOM 720 C CA . GLN A 1 91 ? 22.802 9.338 -21.751 1.00 72.94 91 GLN A CA 1
ATOM 721 C C . GLN A 1 91 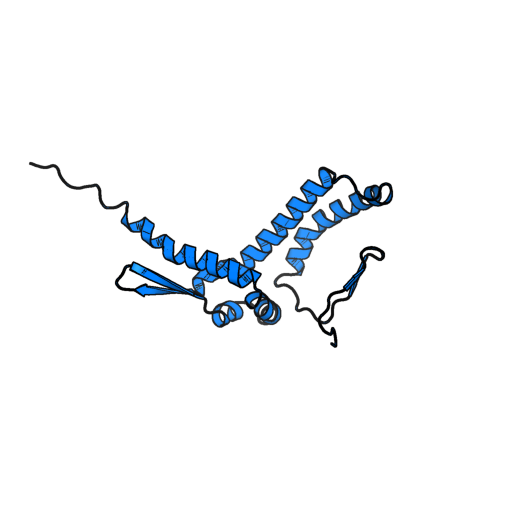? 24.242 9.873 -21.707 1.00 72.94 91 GLN A C 1
ATOM 723 O O . GLN A 1 91 ? 24.914 9.831 -20.675 1.00 72.94 91 GLN A O 1
ATOM 728 N N . SER A 1 92 ? 24.726 10.378 -22.845 1.00 61.69 92 SER A N 1
ATOM 729 C CA . SER A 1 92 ? 26.105 10.857 -23.024 1.00 61.69 92 SER A CA 1
ATOM 730 C C . SER A 1 92 ? 26.476 12.069 -22.159 1.00 61.69 92 SER A C 1
ATOM 732 O O . SER A 1 92 ? 27.652 12.230 -21.846 1.00 61.69 92 SER A O 1
ATOM 734 N N . ASP A 1 93 ? 25.497 12.854 -21.698 1.00 68.50 93 ASP A N 1
ATOM 735 C CA . ASP A 1 93 ? 25.720 14.058 -20.876 1.00 68.50 93 ASP A CA 1
ATOM 736 C C . ASP A 1 93 ? 25.624 13.787 -19.362 1.00 68.50 93 ASP A C 1
ATOM 738 O O . ASP A 1 93 ? 25.388 14.696 -18.570 1.00 68.50 93 ASP A O 1
ATOM 742 N N . ASN A 1 94 ? 25.784 12.524 -18.944 1.00 68.00 94 ASN A N 1
ATOM 743 C CA . ASN A 1 94 ? 25.561 12.060 -17.566 1.00 68.00 94 ASN A CA 1
ATOM 744 C C . ASN A 1 94 ? 24.110 12.256 -17.071 1.00 68.00 94 ASN A C 1
ATOM 746 O O . ASN A 1 94 ? 23.835 12.097 -15.881 1.00 68.00 94 ASN A O 1
ATOM 750 N N . ASP A 1 95 ? 23.184 12.553 -17.987 1.00 78.62 95 ASP A N 1
ATOM 751 C CA . ASP A 1 95 ? 21.751 12.550 -17.728 1.00 78.62 95 ASP A CA 1
ATOM 752 C C . ASP A 1 95 ? 21.247 11.105 -17.662 1.00 78.62 95 ASP A C 1
ATOM 754 O O . ASP A 1 95 ? 21.554 10.262 -18.517 1.00 78.62 95 ASP A O 1
ATOM 758 N N . ARG A 1 96 ? 20.508 10.795 -16.600 1.00 81.94 96 ARG A N 1
ATOM 759 C CA . ARG A 1 96 ? 19.992 9.455 -16.332 1.00 81.94 96 ARG A CA 1
ATOM 760 C C . ARG A 1 96 ? 18.497 9.560 -16.188 1.00 81.94 96 ARG A C 1
ATOM 762 O O . ARG A 1 96 ? 18.012 10.310 -15.355 1.00 81.94 96 ARG A O 1
ATOM 769 N N . VAL A 1 97 ? 17.790 8.758 -16.970 1.00 87.06 97 VAL A N 1
ATOM 770 C CA . VAL A 1 97 ? 16.333 8.685 -16.901 1.00 87.06 97 VAL A CA 1
ATOM 771 C C . VAL A 1 97 ? 15.957 7.267 -16.521 1.00 87.06 97 VAL A C 1
ATOM 773 O O . VAL A 1 97 ? 16.250 6.316 -17.252 1.00 87.06 97 VAL A O 1
ATOM 776 N N . SER A 1 98 ? 15.327 7.125 -15.363 1.00 90.31 98 SER A N 1
ATOM 777 C CA . SER A 1 98 ? 14.750 5.874 -14.897 1.00 90.31 98 SER A CA 1
ATOM 778 C C . SER A 1 98 ? 13.281 5.792 -15.299 1.00 90.31 98 SER A C 1
ATOM 780 O O . SER A 1 98 ? 12.524 6.748 -15.167 1.00 90.31 98 SER A O 1
ATOM 782 N N . LEU A 1 99 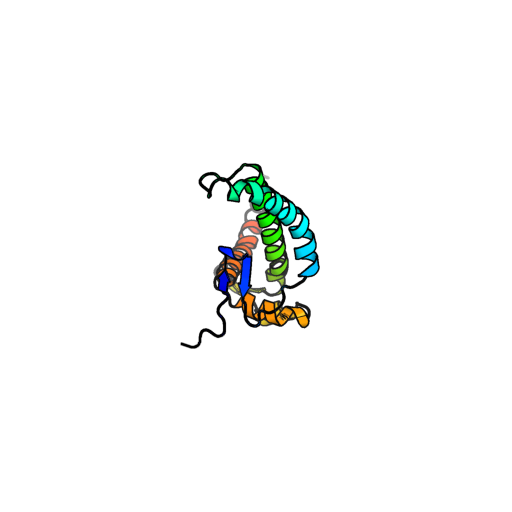? 12.862 4.626 -15.784 1.00 92.50 99 LEU A N 1
ATOM 783 C CA . LEU A 1 99 ? 11.486 4.349 -16.178 1.00 92.50 99 LEU A CA 1
ATOM 784 C C . LEU A 1 99 ? 10.992 3.082 -15.483 1.00 92.50 99 LEU A C 1
ATOM 786 O O . LEU A 1 99 ? 11.552 2.001 -15.675 1.00 92.50 99 LEU A O 1
ATOM 790 N N . LEU A 1 100 ? 9.915 3.209 -14.708 1.00 95.44 100 LEU A N 1
ATOM 791 C CA . LEU A 1 100 ? 9.254 2.081 -14.059 1.00 95.44 100 LEU A CA 1
ATOM 792 C C . LEU A 1 100 ? 8.353 1.346 -15.057 1.00 95.44 100 LEU A C 1
ATOM 794 O O . LEU A 1 100 ? 7.383 1.901 -15.576 1.00 95.44 100 LEU A O 1
ATOM 798 N N . LEU A 1 101 ? 8.617 0.060 -15.260 1.00 96.69 101 LEU A N 1
ATOM 799 C CA . LEU A 1 101 ? 7.768 -0.833 -16.038 1.00 96.69 101 LEU A CA 1
ATOM 800 C C . LEU A 1 101 ? 6.603 -1.326 -15.173 1.00 96.69 101 LEU A C 1
ATOM 802 O O . LEU A 1 101 ? 6.681 -2.384 -14.544 1.00 96.69 101 LEU A O 1
ATOM 806 N N . LYS A 1 102 ? 5.509 -0.554 -15.138 1.00 95.56 102 LYS A N 1
ATOM 807 C CA . LYS A 1 102 ? 4.338 -0.836 -14.287 1.00 95.56 102 LYS A CA 1
ATOM 808 C C . LYS A 1 102 ? 3.789 -2.255 -14.458 1.00 95.56 102 LYS A C 1
ATOM 810 O O . LYS A 1 102 ? 3.551 -2.918 -13.455 1.00 95.56 102 LYS A O 1
ATOM 815 N N . ASP A 1 103 ? 3.629 -2.740 -15.689 1.00 96.44 103 ASP A N 1
ATOM 816 C CA . ASP A 1 103 ? 3.083 -4.084 -15.933 1.00 96.44 103 ASP A CA 1
ATOM 817 C C . ASP A 1 103 ? 4.003 -5.184 -15.394 1.00 96.44 103 ASP A C 1
ATOM 819 O O . ASP A 1 103 ? 3.537 -6.100 -14.722 1.00 96.44 103 ASP A O 1
ATOM 823 N N . SER A 1 104 ? 5.319 -5.037 -15.586 1.00 97.19 104 SER A N 1
ATOM 824 C CA . SER A 1 104 ? 6.323 -5.947 -15.017 1.00 97.19 104 SER A CA 1
ATOM 825 C C . SER A 1 104 ? 6.254 -5.971 -13.486 1.00 97.19 104 SER A C 1
ATOM 827 O O . SER A 1 104 ? 6.253 -7.042 -12.881 1.00 97.19 104 SER A O 1
ATOM 829 N N . PHE A 1 105 ? 6.123 -4.797 -12.857 1.00 97.12 105 PHE A N 1
ATOM 830 C CA . PHE A 1 105 ? 5.964 -4.683 -11.408 1.00 97.12 105 PHE A CA 1
ATOM 831 C C . PHE A 1 105 ? 4.646 -5.288 -10.908 1.00 97.12 105 PHE A C 1
ATOM 833 O O . PHE A 1 105 ? 4.629 -5.943 -9.876 1.00 97.12 105 PHE A O 1
ATOM 840 N N . ILE A 1 106 ? 3.530 -5.110 -11.619 1.00 97.38 106 ILE A N 1
ATOM 841 C CA . ILE A 1 106 ? 2.242 -5.718 -11.246 1.00 97.38 106 ILE A CA 1
ATOM 842 C C . ILE A 1 106 ? 2.308 -7.243 -11.385 1.00 97.38 106 ILE A C 1
ATOM 844 O O . ILE A 1 106 ? 1.759 -7.967 -10.550 1.00 97.38 106 ILE A O 1
ATOM 848 N N . ASP A 1 107 ? 2.972 -7.740 -12.426 1.00 96.94 107 ASP A N 1
ATOM 849 C CA . ASP A 1 107 ? 3.046 -9.167 -12.720 1.00 96.94 107 ASP A CA 1
ATOM 850 C C . ASP A 1 107 ? 3.972 -9.951 -11.782 1.00 96.94 107 ASP A C 1
ATOM 852 O O . ASP A 1 107 ? 3.809 -11.172 -11.679 1.00 96.94 107 ASP A O 1
ATOM 856 N N . SER A 1 108 ? 4.851 -9.281 -11.026 1.00 96.38 108 SER A N 1
ATOM 857 C CA . SER A 1 108 ? 5.642 -9.920 -9.963 1.00 96.38 108 SER A CA 1
ATOM 858 C C . SER A 1 108 ? 4.791 -10.386 -8.775 1.00 96.38 108 SER A C 1
ATOM 860 O O . SER A 1 108 ? 5.180 -11.302 -8.048 1.00 96.38 108 SER A O 1
ATOM 862 N N . PHE A 1 109 ? 3.584 -9.834 -8.603 1.00 96.44 109 PHE A N 1
ATOM 863 C CA . PHE A 1 109 ? 2.664 -10.247 -7.545 1.00 96.44 109 PHE A CA 1
ATOM 864 C C . PHE A 1 109 ? 1.853 -11.498 -7.925 1.00 96.44 109 PHE A C 1
ATOM 866 O O . PHE A 1 109 ? 1.490 -11.693 -9.096 1.00 96.44 109 PHE A O 1
ATOM 873 N N . PRO A 1 110 ? 1.457 -12.325 -6.933 1.00 95.81 110 PRO A N 1
ATOM 874 C CA . PRO A 1 110 ? 0.515 -13.420 -7.145 1.00 95.81 110 PRO A CA 1
ATOM 875 C C . PRO A 1 110 ? -0.786 -12.934 -7.793 1.00 95.81 110 PRO A C 1
ATOM 877 O O . PRO A 1 110 ? -1.304 -11.875 -7.443 1.00 95.81 110 PRO A O 1
ATOM 880 N N . SER A 1 111 ? -1.383 -13.734 -8.683 1.00 95.94 111 SER A N 1
ATOM 881 C CA . SER A 1 111 ? -2.573 -13.339 -9.463 1.00 95.94 111 SER A CA 1
ATOM 882 C C . SER A 1 111 ? -3.747 -12.836 -8.612 1.00 95.94 111 SER A C 1
ATOM 884 O O . SER A 1 111 ? -4.484 -11.957 -9.050 1.00 95.94 111 SER A O 1
ATOM 886 N N . LYS A 1 112 ? -3.899 -13.354 -7.386 1.00 94.81 112 LYS A N 1
ATOM 887 C CA . LYS A 1 112 ? -4.913 -12.922 -6.407 1.00 94.81 112 LYS A CA 1
ATOM 888 C C . LYS A 1 112 ? -4.738 -11.474 -5.919 1.00 94.81 112 LYS A C 1
ATOM 890 O O . LYS A 1 112 ? -5.726 -10.838 -5.572 1.00 94.81 112 LYS A O 1
ATOM 895 N N . ASP A 1 113 ? -3.508 -10.967 -5.922 1.00 95.62 113 ASP A N 1
ATOM 896 C CA . ASP A 1 113 ? -3.126 -9.665 -5.367 1.00 95.62 113 ASP A CA 1
ATOM 897 C C . ASP A 1 113 ? -3.063 -8.584 -6.467 1.00 95.62 113 ASP A C 1
ATOM 899 O O . ASP A 1 113 ? -3.218 -7.389 -6.200 1.00 95.62 113 ASP A O 1
ATOM 903 N N . ARG A 1 114 ? -2.925 -8.996 -7.738 1.00 95.69 114 ARG A N 1
ATOM 904 C CA . ARG A 1 114 ? -2.861 -8.097 -8.905 1.00 95.69 114 ARG A CA 1
ATOM 905 C C . ARG A 1 114 ? -4.049 -7.134 -9.040 1.00 95.69 114 ARG A C 1
ATOM 907 O O . ARG A 1 114 ? -3.800 -5.994 -9.423 1.00 95.69 114 ARG A O 1
ATOM 914 N N . PRO A 1 115 ? -5.316 -7.497 -8.739 1.00 95.44 115 PRO A N 1
ATOM 915 C CA . PRO A 1 115 ? -6.424 -6.542 -8.807 1.00 95.44 115 PRO A CA 1
ATOM 916 C C . PRO A 1 115 ? -6.224 -5.325 -7.901 1.00 95.44 115 PRO A C 1
ATOM 918 O O . PRO A 1 115 ? -6.541 -4.209 -8.306 1.00 95.44 115 PRO A O 1
ATOM 921 N N . PHE A 1 116 ? -5.668 -5.522 -6.701 1.00 95.31 116 PHE A N 1
ATOM 922 C CA . PHE A 1 116 ? -5.308 -4.413 -5.824 1.00 95.31 116 PHE A CA 1
ATOM 923 C C . PHE A 1 116 ? -4.131 -3.628 -6.396 1.00 95.31 116 PHE A C 1
ATOM 925 O O . PHE A 1 116 ? -4.224 -2.408 -6.504 1.00 95.31 116 PHE A O 1
ATOM 932 N N . MET A 1 117 ? -3.064 -4.313 -6.822 1.00 96.75 117 MET A N 1
ATOM 933 C CA . MET A 1 117 ? -1.867 -3.646 -7.346 1.00 96.75 117 MET A CA 1
ATOM 934 C C . MET A 1 117 ? -2.170 -2.777 -8.569 1.00 96.75 117 MET A C 1
ATOM 936 O O . MET A 1 117 ? -1.676 -1.658 -8.643 1.00 96.75 117 MET A O 1
ATOM 940 N N . LYS A 1 118 ? -3.061 -3.224 -9.464 1.00 96.06 118 LYS A N 1
ATOM 941 C CA . LYS A 1 118 ? -3.547 -2.430 -10.604 1.00 96.06 118 LYS A CA 1
ATOM 942 C C . LYS A 1 118 ? -4.209 -1.120 -10.183 1.00 96.06 118 LYS A C 1
ATOM 944 O O . LYS A 1 118 ? -4.017 -0.118 -10.849 1.00 96.06 118 LYS A O 1
ATOM 949 N N . LEU A 1 119 ? -4.983 -1.106 -9.096 1.00 94.25 119 LEU A N 1
ATOM 950 C CA . LEU A 1 119 ? -5.559 0.143 -8.584 1.00 94.25 119 LEU A CA 1
ATOM 951 C C . LEU A 1 119 ? -4.518 0.976 -7.832 1.00 94.25 119 LEU A C 1
ATOM 953 O O . LEU A 1 119 ? -4.524 2.198 -7.927 1.00 94.25 119 LEU A O 1
ATOM 957 N N . PHE A 1 120 ? -3.630 0.318 -7.087 1.00 94.94 120 PHE A N 1
ATOM 958 C CA . PHE A 1 120 ? -2.609 0.962 -6.269 1.00 94.94 120 PHE A CA 1
ATOM 959 C C . PHE A 1 120 ? -1.606 1.762 -7.109 1.00 94.94 120 PHE A C 1
ATOM 961 O O . PHE A 1 120 ? -1.351 2.925 -6.793 1.00 94.94 120 PHE A O 1
ATOM 968 N N . VAL A 1 121 ? -1.096 1.184 -8.203 1.00 95.88 121 VAL A N 1
ATOM 969 C CA . VAL A 1 121 ? -0.121 1.848 -9.091 1.00 95.88 121 VAL A CA 1
ATOM 970 C C . VAL A 1 121 ? -0.701 3.032 -9.873 1.00 95.88 121 VAL A C 1
ATOM 972 O O . VAL A 1 121 ? 0.044 3.873 -10.373 1.00 95.88 121 VAL A O 1
ATOM 975 N N . GLU A 1 122 ? -2.029 3.118 -9.950 1.00 95.38 122 GLU A N 1
ATOM 976 C CA . GLU A 1 122 ? -2.761 4.224 -10.573 1.00 95.38 122 GLU A CA 1
ATOM 977 C C . GLU A 1 122 ? -3.104 5.335 -9.571 1.00 95.38 122 GLU A C 1
ATOM 979 O O . GLU A 1 122 ? -3.679 6.361 -9.933 1.00 95.38 122 GLU A O 1
ATOM 984 N N . THR A 1 123 ? -2.750 5.170 -8.293 1.00 94.69 123 THR A N 1
ATOM 985 C CA . THR A 1 123 ? -2.947 6.234 -7.308 1.00 94.69 123 THR A CA 1
ATOM 986 C C . THR A 1 123 ? -1.931 7.359 -7.493 1.00 94.69 123 THR A C 1
ATOM 988 O O . THR A 1 123 ? -0.751 7.145 -7.785 1.00 94.69 123 THR A O 1
ATOM 991 N N . GLN A 1 124 ? -2.372 8.588 -7.216 1.00 96.19 124 GLN A N 1
ATOM 992 C CA . GLN A 1 124 ? -1.478 9.746 -7.182 1.00 96.19 124 GLN A CA 1
ATOM 993 C C . GLN A 1 124 ? -0.375 9.582 -6.124 1.00 96.19 124 GLN A C 1
ATOM 995 O O . GLN A 1 124 ? 0.768 9.956 -6.363 1.00 96.19 124 GLN A O 1
ATOM 1000 N N . MET A 1 125 ? -0.695 8.979 -4.973 1.00 92.88 125 MET A N 1
ATOM 1001 C CA . MET A 1 125 ? 0.291 8.716 -3.919 1.00 92.88 125 MET A CA 1
ATOM 1002 C C . MET A 1 125 ? 1.400 7.772 -4.389 1.00 92.88 125 MET A C 1
ATOM 1004 O O . MET A 1 125 ? 2.566 8.022 -4.094 1.00 92.88 125 MET A O 1
ATOM 1008 N N . PHE A 1 126 ? 1.053 6.716 -5.134 1.00 95.31 126 PHE A N 1
ATOM 1009 C CA . PHE A 1 126 ? 2.056 5.829 -5.713 1.00 95.31 126 PHE A CA 1
ATOM 1010 C C . PHE A 1 126 ? 2.935 6.560 -6.724 1.00 95.31 126 PHE A C 1
ATOM 1012 O O . PHE A 1 126 ? 4.144 6.400 -6.659 1.00 95.31 126 PHE A O 1
ATOM 1019 N N . SER A 1 127 ? 2.351 7.401 -7.585 1.00 94.88 127 SER A N 1
ATOM 1020 C CA . SER A 1 127 ? 3.112 8.170 -8.584 1.00 94.88 127 SER A CA 1
ATOM 1021 C C . SER A 1 127 ? 4.178 9.055 -7.920 1.00 94.88 127 SER A C 1
ATOM 1023 O O . SER A 1 127 ? 5.352 8.988 -8.264 1.00 94.88 127 SER A O 1
ATOM 1025 N N . VAL A 1 128 ? 3.800 9.799 -6.873 1.00 95.38 128 VAL A N 1
ATOM 1026 C CA . VAL A 1 128 ? 4.748 10.631 -6.109 1.00 95.38 128 VAL A CA 1
ATOM 1027 C C . VAL A 1 128 ? 5.847 9.785 -5.455 1.00 95.38 128 VAL A C 1
ATOM 1029 O O . VAL A 1 128 ? 7.018 10.166 -5.460 1.00 95.38 128 VAL A O 1
ATOM 1032 N N . LEU A 1 129 ? 5.487 8.630 -4.888 1.00 93.50 129 LEU A N 1
ATOM 1033 C CA . LEU A 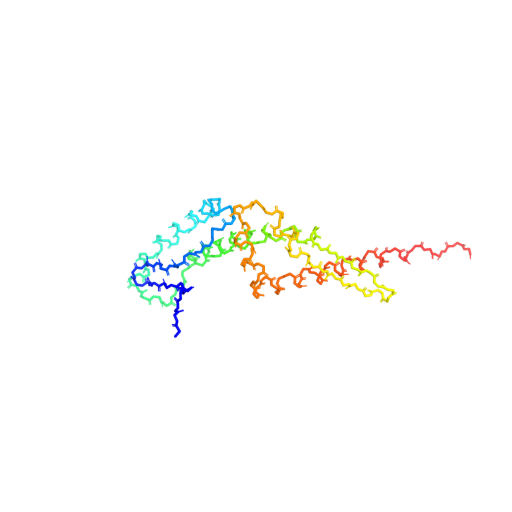1 129 ? 6.453 7.722 -4.271 1.00 93.50 129 LEU A CA 1
ATOM 1034 C C . LEU A 1 129 ? 7.420 7.134 -5.305 1.00 93.50 129 LEU A C 1
ATOM 1036 O O . LEU A 1 129 ? 8.624 7.101 -5.049 1.00 93.50 129 LEU A O 1
ATOM 1040 N N . SER A 1 130 ? 6.911 6.649 -6.441 1.00 94.06 130 SER A N 1
ATOM 1041 C CA . SER A 1 130 ? 7.733 6.050 -7.487 1.00 94.06 130 SER A CA 1
ATOM 1042 C C . SER A 1 130 ? 8.707 7.072 -8.049 1.00 94.06 130 SER A C 1
ATOM 1044 O O . SER A 1 130 ? 9.896 6.781 -8.089 1.00 94.06 130 SER A O 1
ATOM 1046 N N . ASP A 1 131 ? 8.253 8.285 -8.361 1.00 93.19 131 ASP A N 1
ATOM 1047 C CA . ASP A 1 131 ? 9.112 9.334 -8.919 1.00 93.19 131 ASP A CA 1
ATOM 1048 C C . ASP A 1 131 ? 10.250 9.686 -7.953 1.00 93.19 131 ASP A C 1
ATOM 1050 O O . ASP A 1 131 ? 11.413 9.763 -8.346 1.00 93.19 131 ASP A O 1
ATOM 1054 N N . SER A 1 132 ? 9.947 9.787 -6.654 1.00 92.94 132 SER A N 1
ATOM 1055 C CA . SER A 1 132 ? 10.969 10.002 -5.625 1.00 92.94 132 SER A CA 1
ATOM 1056 C C . SER A 1 132 ? 11.997 8.864 -5.555 1.00 92.94 132 SER A C 1
ATOM 1058 O O . SER A 1 132 ? 13.176 9.128 -5.315 1.00 92.94 132 SER A O 1
ATOM 1060 N N . ARG A 1 133 ? 11.585 7.603 -5.751 1.00 91.62 133 ARG A N 1
ATOM 1061 C CA . ARG A 1 133 ? 12.498 6.446 -5.769 1.00 91.62 133 ARG A CA 1
ATOM 1062 C C . ARG A 1 133 ? 13.336 6.399 -7.043 1.00 91.62 133 ARG A C 1
ATOM 1064 O O . ARG A 1 133 ? 14.527 6.124 -6.960 1.00 91.62 133 ARG A O 1
ATOM 1071 N N . LEU A 1 134 ? 12.732 6.695 -8.189 1.00 92.12 134 LEU A N 1
ATOM 1072 C CA . LEU A 1 134 ? 13.405 6.725 -9.485 1.00 92.12 134 LEU A CA 1
ATOM 1073 C C . LEU A 1 134 ? 14.485 7.813 -9.514 1.00 92.12 134 LEU A C 1
ATOM 1075 O O . LEU A 1 134 ? 15.625 7.517 -9.867 1.00 92.12 134 LEU A O 1
ATOM 1079 N N . ALA A 1 135 ? 14.175 9.006 -9.000 1.00 90.44 135 ALA A N 1
ATOM 1080 C CA . ALA A 1 135 ? 15.155 10.076 -8.827 1.00 90.44 135 ALA A CA 1
ATOM 1081 C C . ALA A 1 135 ? 16.322 9.656 -7.913 1.00 90.44 135 ALA A C 1
ATOM 1083 O O . ALA A 1 135 ? 17.473 10.016 -8.151 1.00 90.44 135 ALA A O 1
ATOM 1084 N N . ALA A 1 136 ? 16.070 8.866 -6.864 1.00 89.56 136 ALA A N 1
ATOM 1085 C CA . ALA A 1 136 ? 17.152 8.335 -6.035 1.00 89.56 136 ALA A CA 1
ATOM 1086 C C . ALA A 1 136 ? 18.053 7.365 -6.824 1.00 89.56 136 ALA A C 1
ATOM 1088 O O . ALA A 1 136 ? 19.275 7.459 -6.734 1.00 89.56 136 ALA A O 1
ATOM 1089 N N . PHE A 1 137 ? 17.473 6.484 -7.647 1.00 88.69 137 PHE A N 1
ATOM 1090 C CA . PHE A 1 137 ? 18.230 5.530 -8.468 1.00 88.69 137 PHE A CA 1
ATOM 1091 C C . PHE A 1 137 ? 19.129 6.218 -9.504 1.00 88.69 137 PHE A C 1
ATOM 1093 O O . PHE A 1 137 ? 20.245 5.758 -9.754 1.00 88.69 137 PHE A O 1
ATOM 1100 N N . GLU A 1 138 ? 18.667 7.334 -10.069 1.00 86.81 138 GLU A N 1
ATOM 1101 C CA . GLU A 1 138 ? 19.447 8.175 -10.985 1.00 86.81 138 GLU A CA 1
ATOM 1102 C C . GLU A 1 138 ? 20.688 8.762 -10.293 1.00 86.81 138 GLU A C 1
ATOM 1104 O O . GLU A 1 138 ? 21.767 8.792 -10.884 1.00 86.81 138 GLU A O 1
ATOM 1109 N N . ASN A 1 139 ? 20.566 9.135 -9.015 1.00 83.25 139 ASN A N 1
ATOM 1110 C CA . ASN A 1 139 ? 21.612 9.814 -8.245 1.00 83.25 139 ASN A CA 1
ATOM 1111 C C . ASN A 1 139 ? 22.621 8.884 -7.537 1.00 83.25 139 ASN A C 1
ATOM 1113 O O . ASN A 1 139 ? 23.704 9.328 -7.155 1.00 83.25 139 ASN A O 1
ATOM 1117 N N . GLU A 1 140 ? 22.316 7.596 -7.350 1.00 74.38 140 GLU A N 1
ATOM 1118 C CA . GLU A 1 140 ? 23.181 6.658 -6.606 1.00 74.38 140 GLU A CA 1
ATOM 1119 C C . GLU A 1 140 ? 24.560 6.418 -7.252 1.00 74.38 140 GLU A C 1
ATOM 1121 O O . GLU A 1 140 ? 25.539 6.160 -6.555 1.00 74.38 140 GLU A O 1
ATOM 1126 N N . HIS A 1 141 ? 24.678 6.506 -8.579 1.00 57.78 141 HIS A N 1
ATOM 1127 C CA . HIS A 1 141 ? 25.943 6.218 -9.274 1.00 57.78 141 HIS A CA 1
ATOM 1128 C C . HIS A 1 141 ? 26.871 7.430 -9.394 1.00 57.78 141 HIS A C 1
ATOM 1130 O O . HIS A 1 141 ? 28.053 7.268 -9.700 1.00 57.78 141 HIS A O 1
ATOM 1136 N N . THR A 1 142 ? 26.370 8.636 -9.142 1.00 54.91 142 THR A N 1
ATOM 1137 C CA . THR A 1 142 ? 27.161 9.870 -9.193 1.00 54.91 142 THR A CA 1
ATOM 1138 C C . THR A 1 142 ? 28.123 9.964 -8.001 1.00 54.91 142 THR A C 1
ATOM 1140 O O . THR A 1 142 ? 29.174 10.588 -8.106 1.00 54.91 142 THR A O 1
ATOM 1143 N N . GLN A 1 143 ? 27.824 9.283 -6.886 1.00 49.28 143 GLN A N 1
ATOM 1144 C CA . GLN A 1 143 ? 28.689 9.233 -5.698 1.00 49.28 143 GLN A CA 1
ATOM 1145 C C . GLN A 1 143 ? 29.815 8.185 -5.777 1.00 49.28 143 GLN A C 1
ATOM 1147 O O . GLN A 1 143 ? 30.800 8.302 -5.051 1.00 49.28 143 GLN A O 1
ATOM 1152 N N . GLY A 1 144 ? 29.724 7.192 -6.669 1.00 42.84 144 GLY A N 1
ATOM 1153 C CA . GLY A 1 144 ? 30.715 6.109 -6.773 1.00 42.84 144 GLY A CA 1
ATOM 1154 C C . GLY A 1 144 ? 32.054 6.504 -7.412 1.00 42.84 144 GLY A C 1
ATOM 1155 O O . GLY A 1 144 ? 33.054 5.831 -7.185 1.00 42.84 144 GLY A O 1
ATOM 1156 N N . PHE A 1 145 ? 32.100 7.601 -8.176 1.00 43.53 145 PHE A N 1
ATOM 1157 C CA . PHE A 1 145 ? 33.308 8.037 -8.895 1.00 43.53 145 PHE A CA 1
ATOM 1158 C C . PHE A 1 145 ? 34.044 9.218 -8.248 1.00 43.53 145 PHE A C 1
ATOM 1160 O O . PHE A 1 145 ? 35.195 9.470 -8.588 1.00 43.53 145 PHE A O 1
ATOM 1167 N N . ALA A 1 146 ? 33.438 9.910 -7.279 1.00 46.81 146 ALA A N 1
ATOM 1168 C CA . ALA A 1 146 ? 34.079 11.046 -6.610 1.00 46.81 146 ALA A CA 1
ATOM 1169 C C . ALA A 1 146 ? 35.142 10.638 -5.566 1.00 46.81 146 ALA A C 1
ATOM 1171 O O . ALA A 1 146 ? 35.893 11.487 -5.101 1.00 46.81 146 ALA A O 1
ATOM 1172 N N . SER A 1 147 ? 35.232 9.352 -5.198 1.00 44.47 147 SER A N 1
ATOM 1173 C CA . SER A 1 147 ? 36.132 8.874 -4.132 1.00 44.47 147 SER A CA 1
ATOM 1174 C C . SER A 1 147 ? 37.409 8.178 -4.634 1.00 44.47 147 SER A C 1
ATOM 1176 O O . SER A 1 147 ? 38.182 7.689 -3.814 1.00 44.47 147 SER A O 1
ATOM 1178 N N . ALA A 1 148 ? 37.650 8.118 -5.949 1.00 44.34 148 ALA A N 1
ATOM 1179 C CA . ALA A 1 148 ? 38.801 7.416 -6.539 1.00 44.34 148 ALA A CA 1
ATOM 1180 C C . ALA A 1 148 ? 39.875 8.349 -7.144 1.00 44.34 148 ALA A C 1
ATOM 1182 O O . ALA A 1 148 ? 40.737 7.886 -7.887 1.00 44.34 148 ALA A O 1
ATOM 1183 N N . GLY A 1 149 ? 39.820 9.656 -6.858 1.00 46.03 149 GLY A N 1
ATOM 1184 C CA . GLY A 1 149 ? 40.625 10.678 -7.541 1.00 46.03 149 GLY A CA 1
ATOM 1185 C C . GLY A 1 149 ? 41.833 11.249 -6.792 1.00 46.03 149 GLY A C 1
ATOM 1186 O O . GLY A 1 149 ? 42.447 12.154 -7.336 1.00 46.03 149 GLY A O 1
ATOM 1187 N N . ASP A 1 150 ? 42.187 10.759 -5.598 1.00 45.69 150 ASP A N 1
ATOM 1188 C CA . ASP A 1 150 ? 43.220 11.390 -4.748 1.00 45.69 150 ASP A CA 1
ATOM 1189 C C . ASP A 1 150 ? 44.302 10.408 -4.261 1.00 45.69 150 ASP A C 1
ATOM 1191 O O . ASP A 1 150 ? 44.646 10.360 -3.084 1.00 45.69 150 ASP A O 1
ATOM 1195 N N . GLN A 1 151 ? 44.866 9.595 -5.161 1.00 51.00 151 GLN A N 1
ATOM 1196 C CA . GLN A 1 151 ? 46.138 8.899 -4.907 1.00 51.00 151 GLN A CA 1
ATOM 1197 C C . GLN A 1 151 ? 46.961 8.770 -6.191 1.00 51.00 151 GLN A C 1
ATOM 1199 O O . GLN A 1 151 ? 47.028 7.704 -6.792 1.00 51.00 151 GLN A O 1
ATOM 1204 N N . ASN A 1 152 ? 47.579 9.866 -6.628 1.00 44.38 152 ASN A N 1
ATOM 1205 C CA . ASN A 1 152 ? 48.885 9.822 -7.287 1.00 44.38 152 ASN A CA 1
ATOM 1206 C C . ASN A 1 152 ? 49.388 11.244 -7.516 1.00 44.38 152 ASN A C 1
ATOM 1208 O O . ASN A 1 152 ? 48.750 11.992 -8.245 1.00 44.38 152 ASN A O 1
ATOM 1212 N N . MET A 1 153 ? 50.516 11.581 -6.888 1.00 45.75 153 MET A N 1
ATOM 1213 C CA . MET A 1 153 ? 51.635 12.371 -7.426 1.00 45.75 153 MET A CA 1
ATOM 1214 C C . MET A 1 153 ? 52.550 12.755 -6.254 1.00 45.75 153 MET A C 1
ATOM 1216 O O . MET A 1 153 ? 52.376 13.805 -5.643 1.00 45.75 153 MET A O 1
ATOM 1220 N N . ASN A 1 154 ? 53.503 11.879 -5.919 1.00 42.72 154 ASN A N 1
ATOM 1221 C CA . ASN A 1 154 ? 54.834 12.312 -5.486 1.00 42.72 154 ASN A CA 1
ATOM 1222 C C . ASN A 1 154 ? 55.819 11.136 -5.508 1.00 42.72 154 ASN A C 1
ATOM 1224 O O . ASN A 1 154 ? 55.857 10.349 -4.568 1.00 42.72 154 ASN A O 1
ATOM 1228 N N . PHE A 1 155 ? 56.589 11.039 -6.590 1.00 41.25 155 PHE A N 1
ATOM 1229 C CA . PHE A 1 155 ? 57.944 10.483 -6.631 1.00 41.25 155 PHE A CA 1
ATOM 1230 C C . PHE A 1 155 ? 58.623 11.058 -7.880 1.00 41.25 155 PHE A C 1
ATOM 1232 O O . PHE A 1 155 ? 58.410 10.562 -8.984 1.00 41.25 155 PHE A O 1
ATOM 1239 N N . ASP A 1 156 ? 59.236 12.231 -7.724 1.00 44.66 156 ASP A N 1
ATOM 1240 C CA . ASP A 1 156 ? 60.688 12.478 -7.831 1.00 44.66 156 ASP A CA 1
ATOM 1241 C C . ASP A 1 156 ? 60.972 13.991 -7.837 1.00 44.66 156 ASP A C 1
ATOM 1243 O O . ASP A 1 156 ? 60.327 14.729 -8.619 1.00 44.66 156 ASP A O 1
#

Organism: Aegilops tauschii subsp. strangulata (NCBI:txid200361)

pLDDT: mean 82.9, std 17.21, range [40.44, 98.12]

InterPro domains:
  IPR005112 dDENN domain [PF03455] (102-136)
  IPR051942 DENN domain-containing protein 2 [PTHR15288] (3-135)